Protein AF-A0A2U2XF98-F1 (afdb_monomer_lite)

Secondary structure (DSSP, 8-state):
------SS-TT-BGGGS-TT--EEE-TTGGGSS-TTTEEEEEE-SGGG-EEETTEEEEEEEEEEEETTT-BEEEEEEEEEEEE--SHHHHHHHHHHHHHHH-GGGTTT--TTS-EEEEEE-SSEEEEEEEE--SSTTPPEEEEEEEEE-

pLDDT: mean 86.24, std 11.35, range [33.69, 97.0]

Sequence (149 aa):
MYKEKPFLTPGQKLEDLDAELSYRLDPMSHENGNFKHKKDFLSTDDYFTVQLDIGVIGGIVFFHSDNSNNRITGISGNWTFSTDKDSLSLQVAFDQFTHRLFPILNEKLDSKRSWNLEIDKINYTETFKLIKPEEEYGFWKFYYKAHPK

Organism: NCBI:txid2100725

Structure (mmCIF, N/CA/C/O backbone):
data_AF-A0A2U2XF98-F1
#
_entry.id   AF-A0A2U2XF98-F1
#
loop_
_atom_site.group_PDB
_atom_site.id
_atom_site.type_symbol
_atom_site.label_atom_id
_atom_site.label_alt_id
_atom_site.label_comp_id
_atom_site.label_asym_id
_atom_site.label_entity_id
_atom_site.label_seq_id
_atom_site.pdbx_PDB_ins_code
_atom_site.Cartn_x
_atom_site.Cartn_y
_atom_site.Cartn_z
_atom_site.occupancy
_atom_site.B_iso_or_equiv
_atom_site.auth_seq_id
_atom_site.auth_comp_id
_atom_site.auth_asym_id
_atom_site.auth_atom_id
_atom_site.pdbx_PDB_model_num
ATOM 1 N N . MET A 1 1 ? -16.107 13.893 -7.105 1.00 33.69 1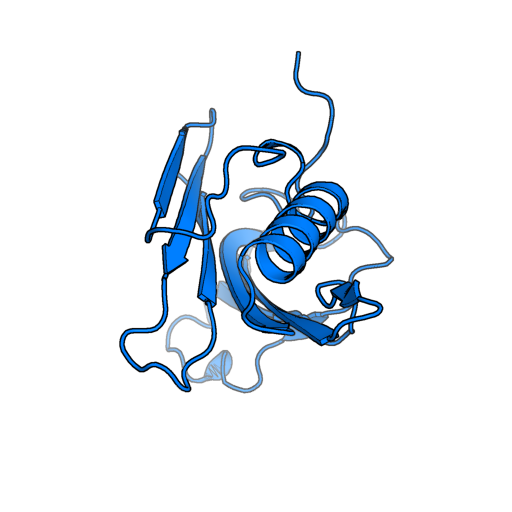 MET A N 1
ATOM 2 C CA . MET A 1 1 ? -16.092 13.160 -5.819 1.00 33.69 1 MET A CA 1
ATOM 3 C C . MET A 1 1 ? -15.466 11.802 -6.068 1.00 33.69 1 MET A C 1
ATOM 5 O O . MET A 1 1 ? -15.965 11.077 -6.917 1.00 33.69 1 MET A O 1
ATOM 9 N N . TYR A 1 2 ? -14.349 11.524 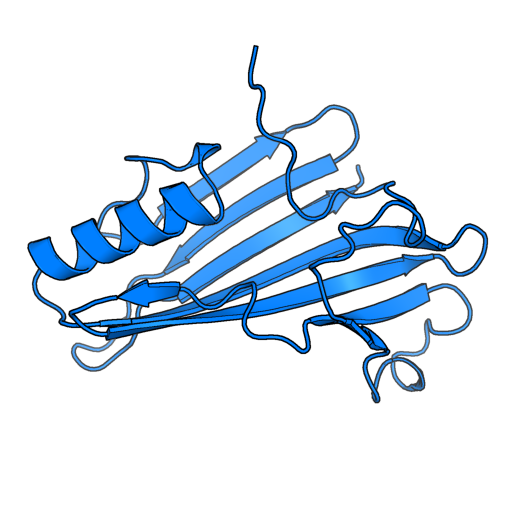-5.401 1.00 37.62 2 TYR A N 1
ATOM 10 C CA . TYR A 1 2 ? -13.612 10.258 -5.466 1.00 37.62 2 TYR A CA 1
ATOM 11 C C . TYR A 1 2 ? -14.498 9.108 -4.948 1.00 37.62 2 TYR A C 1
ATOM 13 O O . TYR A 1 2 ? -15.130 9.267 -3.904 1.00 37.62 2 TYR A O 1
ATOM 21 N N . LYS A 1 3 ? -14.606 8.009 -5.707 1.00 39.19 3 LYS A N 1
ATOM 22 C CA . LYS A 1 3 ? -15.574 6.913 -5.493 1.00 39.19 3 LYS A CA 1
ATOM 23 C C . LYS A 1 3 ? -14.926 5.536 -5.305 1.00 39.19 3 LYS A C 1
ATOM 25 O O . LYS A 1 3 ? -15.602 4.532 -5.477 1.00 39.19 3 LYS A O 1
ATOM 30 N N . GLU A 1 4 ? -13.659 5.472 -4.916 1.00 60.41 4 GLU A N 1
ATOM 31 C CA . GLU A 1 4 ? -13.018 4.186 -4.626 1.00 60.41 4 GLU A CA 1
ATOM 32 C C . GLU A 1 4 ? -12.595 4.126 -3.164 1.00 60.41 4 GLU A C 1
ATOM 34 O O . GLU A 1 4 ? -11.921 5.013 -2.639 1.00 60.41 4 GLU A O 1
ATOM 39 N N . LYS A 1 5 ? -13.107 3.113 -2.468 1.00 65.19 5 LYS A N 1
ATOM 40 C CA . LYS A 1 5 ? -12.909 2.914 -1.036 1.00 65.19 5 LYS A CA 1
ATOM 41 C C . LYS A 1 5 ? -11.530 2.263 -0.844 1.00 65.19 5 LYS A C 1
ATOM 43 O O . LYS A 1 5 ? -11.279 1.250 -1.487 1.00 65.19 5 LYS A O 1
ATOM 48 N N . PRO A 1 6 ? -10.632 2.817 -0.012 1.00 72.19 6 PRO A N 1
ATOM 49 C CA . PRO A 1 6 ? -9.369 2.147 0.300 1.00 72.19 6 PRO A CA 1
ATOM 50 C C . PRO A 1 6 ? -9.639 0.786 0.966 1.00 72.19 6 PRO A C 1
ATOM 52 O O . PRO A 1 6 ? -10.615 0.656 1.708 1.00 72.19 6 PRO A O 1
ATOM 55 N N . PHE A 1 7 ? -8.778 -0.210 0.717 1.00 78.81 7 PHE A N 1
ATOM 56 C CA . PHE A 1 7 ? -8.964 -1.588 1.214 1.00 78.81 7 PHE A CA 1
ATOM 57 C C . PHE A 1 7 ? -9.074 -1.670 2.734 1.00 78.81 7 PHE A C 1
ATOM 59 O O . PHE A 1 7 ? -9.877 -2.425 3.272 1.00 78.81 7 PHE A O 1
ATOM 66 N N . LEU A 1 8 ? -8.268 -0.862 3.422 1.00 88.38 8 LEU A N 1
ATOM 67 C CA . LEU A 1 8 ? -8.275 -0.713 4.867 1.00 88.38 8 LEU A CA 1
ATOM 68 C C . LEU A 1 8 ? -8.345 0.778 5.186 1.00 88.38 8 LEU A C 1
ATOM 70 O O . LEU A 1 8 ? -7.673 1.589 4.549 1.00 88.38 8 LEU A O 1
ATOM 74 N N . THR A 1 9 ? -9.135 1.148 6.192 1.00 90.62 9 THR A N 1
ATOM 75 C CA . THR A 1 9 ? -9.248 2.542 6.646 1.00 90.62 9 THR A CA 1
ATOM 76 C C . THR A 1 9 ? -9.085 2.631 8.162 1.00 90.62 9 THR A C 1
ATOM 78 O O . THR A 1 9 ? -9.740 1.867 8.875 1.00 90.62 9 THR A O 1
ATOM 81 N N . PRO A 1 10 ? -8.298 3.579 8.707 1.00 92.38 10 PRO A N 1
ATOM 82 C CA . PRO A 1 10 ? -8.324 3.852 10.140 1.00 92.38 10 PRO A CA 1
ATOM 83 C C . PRO A 1 10 ? -9.751 4.177 10.614 1.00 92.38 10 PRO A C 1
ATOM 85 O O . PRO A 1 10 ? -10.469 4.963 9.998 1.00 92.38 10 PRO A O 1
ATOM 88 N N . GLY A 1 11 ? -10.180 3.538 11.701 1.00 90.75 11 GLY A N 1
ATOM 89 C CA . GLY A 1 11 ? -11.530 3.611 12.259 1.00 90.75 11 GLY A CA 1
ATOM 90 C C . GLY A 1 11 ? -12.502 2.540 11.748 1.00 90.75 11 GLY A C 1
ATOM 91 O O . GLY A 1 11 ? -13.533 2.328 12.392 1.00 90.75 11 GLY A O 1
ATOM 92 N N . GLN A 1 12 ? -12.191 1.833 10.655 1.00 92.12 12 GLN A N 1
ATOM 93 C CA . GLN A 1 12 ? -12.991 0.700 10.170 1.00 92.12 12 GLN A CA 1
ATOM 94 C C . GLN A 1 12 ? -12.951 -0.445 11.183 1.00 92.12 12 GLN A C 1
ATOM 96 O O . GLN A 1 12 ? -11.896 -0.729 11.754 1.00 92.12 12 GLN A O 1
ATOM 101 N N . LYS A 1 13 ? -14.095 -1.089 11.433 1.00 92.31 13 LYS A N 1
ATOM 102 C CA . LYS A 1 13 ? -14.128 -2.279 12.284 1.00 92.31 13 LYS A CA 1
ATOM 103 C C . LYS A 1 13 ? -13.630 -3.497 11.518 1.00 92.31 13 LYS A C 1
ATOM 105 O O . LYS A 1 13 ? -13.870 -3.607 10.321 1.00 92.31 13 LYS A O 1
ATOM 110 N N . LEU A 1 14 ? -13.018 -4.438 12.232 1.00 90.75 14 LEU A N 1
ATOM 111 C CA . LEU A 1 14 ? -12.555 -5.692 11.633 1.00 90.75 14 LEU A CA 1
ATOM 112 C C . LEU A 1 14 ? -13.695 -6.529 11.025 1.00 90.75 14 LEU A C 1
ATOM 114 O O . LEU A 1 14 ? -13.483 -7.200 10.027 1.00 90.75 14 LEU A O 1
ATOM 118 N N . GLU A 1 15 ? -14.907 -6.456 11.586 1.00 90.19 15 GLU A N 1
ATOM 119 C CA . GLU A 1 15 ? -16.096 -7.151 11.056 1.00 90.19 15 GLU A CA 1
ATOM 120 C C . GLU A 1 15 ? -16.610 -6.576 9.723 1.00 90.19 15 GLU A C 1
ATOM 122 O O . GLU A 1 15 ? -17.335 -7.258 9.007 1.00 90.19 15 GLU A O 1
ATOM 127 N N . ASP A 1 16 ? -16.208 -5.346 9.382 1.00 90.75 16 ASP A N 1
ATOM 128 C CA . ASP A 1 16 ? -16.599 -4.642 8.154 1.00 90.75 16 ASP A CA 1
ATOM 129 C C . ASP A 1 16 ? -15.518 -4.738 7.057 1.00 90.75 16 ASP A C 1
ATOM 131 O O . ASP A 1 16 ? -15.542 -3.964 6.089 1.00 90.75 16 ASP A O 1
ATOM 135 N N . LEU A 1 17 ? -14.496 -5.580 7.250 1.00 87.75 17 LEU A N 1
ATOM 136 C CA . LEU A 1 17 ? -13.447 -5.798 6.254 1.00 87.75 17 LEU A CA 1
ATOM 137 C C . LEU A 1 17 ? -13.975 -6.601 5.070 1.00 87.75 17 LEU A C 1
ATOM 139 O O . LEU A 1 17 ? -14.923 -7.374 5.193 1.00 87.75 17 LEU A O 1
ATOM 143 N N . ASP A 1 18 ? -13.354 -6.379 3.912 1.00 82.94 18 ASP A N 1
ATOM 144 C CA . ASP A 1 18 ? -13.652 -7.159 2.718 1.00 82.94 18 ASP A CA 1
ATOM 145 C C . ASP A 1 18 ? -13.394 -8.646 2.997 1.00 82.94 18 ASP A C 1
ATOM 147 O O . ASP A 1 18 ? -12.347 -9.005 3.538 1.00 82.94 18 ASP A O 1
ATOM 151 N N . ALA A 1 19 ? -14.355 -9.500 2.645 1.00 78.31 19 ALA A N 1
ATOM 152 C CA . ALA A 1 19 ? -14.266 -10.938 2.873 1.00 78.31 19 ALA A CA 1
ATOM 153 C C . ALA A 1 19 ? -13.182 -11.606 2.012 1.00 78.31 19 ALA A C 1
ATOM 155 O O . ALA A 1 19 ? -12.756 -12.714 2.333 1.00 78.31 19 ALA A O 1
ATOM 156 N N . GLU A 1 20 ? -12.737 -10.946 0.937 1.00 82.56 20 GLU A N 1
ATOM 157 C CA . GLU A 1 20 ? -11.624 -11.406 0.105 1.00 82.56 20 GLU A CA 1
ATOM 158 C C . GLU A 1 20 ? -10.253 -11.168 0.753 1.00 82.56 20 GLU A C 1
ATOM 160 O O . GLU A 1 20 ? -9.276 -11.775 0.325 1.00 82.56 20 GLU A O 1
ATOM 165 N N . LEU A 1 21 ? -10.162 -10.305 1.773 1.00 86.00 21 LEU A N 1
ATOM 166 C CA . LEU A 1 21 ? -8.905 -9.980 2.439 1.00 86.00 21 LEU A CA 1
ATOM 167 C C . LEU A 1 21 ? -8.634 -10.966 3.578 1.00 86.00 21 LEU A C 1
ATOM 169 O O . LEU A 1 21 ? -9.266 -10.927 4.635 1.00 86.00 21 LEU A O 1
ATOM 173 N N . SER A 1 22 ? -7.632 -11.820 3.395 1.00 87.62 22 SER A N 1
ATOM 174 C CA . SER A 1 22 ? -7.172 -12.760 4.415 1.00 87.62 22 SER A CA 1
ATOM 175 C C . SER A 1 22 ? -6.052 -12.153 5.247 1.00 87.62 22 SER A C 1
ATOM 177 O O . SER A 1 22 ? -5.049 -11.641 4.741 1.00 87.62 22 SER A O 1
ATOM 179 N N . TYR A 1 23 ? -6.192 -12.256 6.562 1.00 91.50 23 TYR A N 1
ATOM 180 C CA . TYR A 1 23 ? -5.210 -11.763 7.513 1.00 91.50 23 TYR A CA 1
ATOM 181 C C . TYR A 1 23 ? -5.154 -12.658 8.746 1.00 91.50 23 TYR A C 1
ATOM 183 O O . TYR A 1 23 ? -6.100 -13.373 9.080 1.00 91.50 23 TYR A O 1
ATOM 191 N N . ARG A 1 24 ? -4.035 -12.590 9.465 1.00 90.56 24 ARG A N 1
ATOM 192 C CA . ARG A 1 24 ? -3.868 -13.256 10.759 1.00 90.56 24 ARG A CA 1
ATOM 193 C C . ARG A 1 24 ? -3.263 -12.314 11.776 1.00 90.56 24 ARG A C 1
ATOM 195 O O . ARG A 1 24 ? -2.616 -11.332 11.417 1.00 90.56 24 ARG A O 1
ATOM 202 N N . LEU A 1 25 ? -3.454 -12.649 13.046 1.00 89.88 25 LEU A N 1
ATOM 203 C CA . LEU A 1 25 ? -2.727 -12.009 14.132 1.00 89.88 25 LEU A CA 1
ATOM 204 C C . LEU A 1 25 ? -1.222 -12.231 13.928 1.00 89.88 25 LEU A C 1
ATOM 206 O O . LEU A 1 25 ? -0.795 -13.357 13.656 1.00 89.88 25 LEU A O 1
ATOM 210 N N . ASP A 1 26 ? -0.433 -11.170 14.056 1.00 84.69 26 ASP A N 1
ATOM 211 C CA . ASP A 1 26 ? 1.019 -11.271 14.052 1.00 84.69 26 ASP A CA 1
ATOM 212 C C . ASP A 1 26 ? 1.458 -12.138 15.250 1.00 84.69 26 ASP A C 1
ATOM 214 O O . ASP A 1 26 ? 1.119 -11.808 16.393 1.00 84.69 26 ASP A O 1
ATOM 218 N N . PRO A 1 27 ? 2.193 -13.247 15.024 1.00 78.69 27 PRO A N 1
ATOM 219 C CA . PRO A 1 27 ? 2.699 -14.101 16.098 1.00 78.69 27 PRO A CA 1
ATOM 220 C C . PRO A 1 27 ? 3.485 -13.340 17.172 1.00 78.69 27 PRO A C 1
ATOM 222 O O . PRO A 1 27 ? 3.466 -13.735 18.335 1.00 78.69 27 PRO A O 1
ATOM 225 N N . MET A 1 28 ? 4.131 -12.234 16.795 1.00 77.38 28 MET A N 1
ATOM 226 C CA . MET A 1 28 ? 4.934 -11.395 17.684 1.00 77.38 28 MET A CA 1
ATOM 227 C C . MET A 1 28 ? 4.119 -10.301 18.377 1.00 77.38 28 MET A C 1
ATOM 229 O O . MET A 1 28 ? 4.646 -9.578 19.220 1.00 77.38 28 MET A O 1
ATOM 233 N N . SER A 1 29 ? 2.824 -10.173 18.076 1.00 68.75 29 SER A N 1
ATOM 234 C CA . SER A 1 29 ? 1.995 -9.096 18.621 1.00 68.75 29 SER A CA 1
ATOM 235 C C . SER A 1 29 ? 1.946 -9.117 20.157 1.00 68.75 29 SER A C 1
ATOM 237 O O . SER A 1 29 ? 1.937 -8.067 20.801 1.00 68.75 29 SER A O 1
ATOM 239 N N . HIS A 1 30 ? 2.009 -10.306 20.766 1.00 61.25 30 HIS A N 1
ATOM 240 C CA . HIS A 1 30 ? 2.070 -10.472 22.221 1.00 61.25 30 HIS A CA 1
ATOM 241 C C . HIS A 1 30 ? 3.348 -9.904 22.859 1.00 61.25 30 HIS A C 1
ATOM 243 O O . HIS A 1 30 ? 3.314 -9.498 24.021 1.00 61.25 30 HIS A O 1
ATOM 249 N N . GLU A 1 31 ? 4.455 -9.848 22.117 1.00 60.41 31 GLU A N 1
ATOM 250 C CA . GLU A 1 31 ? 5.757 -9.394 22.615 1.00 60.41 31 GLU A CA 1
ATOM 251 C C . GLU A 1 31 ? 5.929 -7.869 22.536 1.00 60.41 31 GLU A C 1
ATOM 253 O O . GLU A 1 31 ? 6.754 -7.299 23.247 1.00 60.41 31 GLU A O 1
ATOM 258 N N . ASN A 1 32 ? 5.084 -7.172 21.767 1.00 57.28 32 ASN A N 1
ATOM 259 C CA . ASN A 1 32 ? 5.174 -5.724 21.535 1.00 57.28 32 ASN A CA 1
ATOM 260 C C . ASN A 1 32 ? 4.752 -4.846 22.738 1.00 57.28 32 ASN A C 1
ATOM 262 O O . ASN A 1 32 ? 4.536 -3.643 22.584 1.00 57.28 32 ASN A O 1
ATOM 266 N N . GLY A 1 33 ? 4.585 -5.418 23.941 1.00 52.97 33 GLY A N 1
ATOM 267 C CA . GLY A 1 33 ? 4.286 -4.717 25.205 1.00 52.97 33 GLY A CA 1
ATOM 268 C C . GLY A 1 33 ? 2.918 -4.017 25.282 1.00 52.97 33 GLY A C 1
ATOM 269 O O . GLY A 1 33 ? 2.448 -3.685 26.368 1.00 52.97 33 GLY A O 1
ATOM 270 N N . ASN A 1 34 ? 2.247 -3.835 24.143 1.00 60.00 34 ASN A N 1
ATOM 271 C CA . ASN A 1 34 ? 1.004 -3.085 23.984 1.00 60.00 34 ASN A CA 1
ATOM 272 C C . ASN A 1 34 ? -0.205 -3.985 23.677 1.00 60.00 34 ASN A C 1
ATOM 274 O O . ASN A 1 34 ? -1.298 -3.477 23.420 1.00 60.00 34 ASN A O 1
ATOM 278 N N . PHE A 1 35 ? -0.036 -5.314 23.756 1.00 58.25 35 PHE A N 1
ATOM 279 C CA . PHE A 1 35 ? -1.080 -6.294 23.431 1.00 58.25 35 PHE A CA 1
ATOM 280 C C . PHE A 1 35 ? -2.336 -6.167 24.302 1.00 58.25 35 PHE A C 1
ATOM 282 O O . PHE A 1 35 ? -3.424 -6.597 23.930 1.00 58.25 35 PHE A O 1
ATOM 289 N N . LYS A 1 36 ? -2.210 -5.536 25.477 1.00 65.31 36 LYS A N 1
ATOM 290 C CA . LYS A 1 36 ? -3.347 -5.186 26.338 1.00 65.31 36 LYS A CA 1
ATOM 291 C C . LYS A 1 36 ? -4.305 -4.201 25.656 1.00 65.31 36 LYS A C 1
ATOM 293 O O . LYS A 1 36 ? -5.509 -4.255 25.899 1.00 65.31 36 LYS A O 1
ATOM 298 N N . HIS A 1 37 ? -3.793 -3.334 24.786 1.00 73.56 37 HIS A N 1
ATOM 299 C CA . HIS A 1 37 ? -4.548 -2.247 24.164 1.00 73.56 37 HIS A CA 1
ATOM 300 C C . HIS A 1 37 ? -4.729 -2.412 22.655 1.00 73.56 37 HIS A C 1
ATOM 302 O O . HIS A 1 37 ? -5.717 -1.905 22.120 1.00 73.56 37 HIS A O 1
ATOM 308 N N . LYS A 1 38 ? -3.810 -3.111 21.980 1.00 83.44 38 LYS A N 1
ATOM 309 C CA . LYS A 1 38 ? -3.808 -3.270 20.526 1.00 83.44 38 LYS A CA 1
ATOM 310 C C . LYS A 1 38 ? -3.484 -4.700 20.101 1.00 83.44 38 LYS A C 1
ATOM 312 O O . LYS A 1 38 ? -2.812 -5.415 20.831 1.00 83.44 38 LYS A O 1
ATOM 317 N N . LYS A 1 39 ? -3.935 -5.079 18.911 1.00 88.25 39 LYS A N 1
ATOM 318 C CA . LYS A 1 39 ? -3.545 -6.303 18.202 1.00 88.25 39 LYS A CA 1
ATOM 319 C C . LYS A 1 39 ? -2.930 -5.920 16.872 1.00 88.25 39 LYS A C 1
ATOM 321 O O . LYS A 1 39 ? -3.466 -5.052 16.185 1.00 88.25 39 LYS A O 1
ATOM 326 N N . ASP A 1 40 ? -1.860 -6.601 16.507 1.00 89.69 40 ASP A N 1
ATOM 327 C CA . ASP A 1 40 ? -1.175 -6.417 15.235 1.00 89.69 40 ASP A CA 1
ATOM 328 C C . ASP A 1 40 ? -1.579 -7.553 14.299 1.00 89.69 40 ASP A C 1
ATOM 330 O O . ASP A 1 40 ? -1.651 -8.714 14.707 1.00 89.69 40 ASP A O 1
ATOM 334 N N . PHE A 1 41 ? -1.861 -7.219 13.049 1.00 91.69 41 PHE A N 1
ATOM 335 C CA . PHE A 1 41 ? -2.279 -8.156 12.021 1.00 91.69 41 PHE A CA 1
ATOM 336 C C . PHE A 1 41 ? -1.400 -8.010 10.790 1.00 91.69 41 PHE A C 1
ATOM 338 O O . PHE A 1 41 ? -0.916 -6.918 10.484 1.00 91.69 41 PHE A O 1
ATOM 345 N N . LEU A 1 42 ? -1.248 -9.114 10.067 1.00 91.94 42 LEU A N 1
ATOM 346 C CA . LEU A 1 42 ? -0.559 -9.177 8.786 1.00 91.94 42 LEU A CA 1
ATOM 347 C C . LEU A 1 42 ? -1.438 -9.881 7.752 1.00 91.94 42 LEU A C 1
ATOM 349 O O . LEU A 1 42 ? -2.124 -10.855 8.079 1.00 91.94 42 LEU A O 1
ATOM 353 N N . SER A 1 43 ? -1.416 -9.388 6.515 1.00 91.56 43 SER A N 1
ATOM 354 C CA . SER A 1 43 ? -2.059 -10.039 5.373 1.00 91.56 43 SER A CA 1
ATOM 355 C C . SER A 1 43 ? -1.424 -11.405 5.114 1.00 91.56 43 SER A C 1
ATOM 357 O O . SER A 1 43 ? -0.202 -11.546 5.193 1.00 91.56 43 SER A O 1
ATOM 359 N N . THR A 1 44 ? -2.237 -12.413 4.811 1.00 86.88 44 THR A N 1
ATOM 360 C CA . THR A 1 44 ? -1.777 -13.804 4.635 1.00 86.88 44 THR A CA 1
ATOM 361 C C . THR A 1 44 ? -1.984 -14.363 3.242 1.00 86.88 44 THR A C 1
ATOM 363 O O . THR A 1 44 ? -1.526 -15.470 2.977 1.00 86.88 44 THR A O 1
ATOM 366 N N . ASP A 1 45 ? -2.699 -13.646 2.388 1.00 76.69 45 ASP A N 1
ATOM 367 C CA . ASP A 1 45 ? -2.952 -14.044 1.013 1.00 76.69 45 ASP A CA 1
ATOM 368 C C . ASP A 1 45 ? -2.208 -13.154 0.014 1.00 76.69 45 ASP A C 1
ATOM 370 O O . ASP A 1 45 ? -1.600 -12.134 0.349 1.00 76.69 45 ASP A O 1
ATOM 374 N N . ASP A 1 46 ? -2.287 -13.565 -1.247 1.00 83.06 46 ASP A N 1
ATOM 375 C CA . ASP A 1 46 ? -1.689 -12.869 -2.379 1.00 83.06 46 ASP A CA 1
ATOM 376 C C . ASP A 1 46 ? -2.563 -11.701 -2.874 1.00 83.06 46 ASP A C 1
ATOM 378 O O . ASP A 1 46 ? -2.354 -11.208 -3.984 1.00 83.06 46 ASP A O 1
ATOM 382 N N . TYR A 1 47 ? -3.541 -11.230 -2.086 1.00 85.81 47 TYR A N 1
ATOM 383 C CA . TYR A 1 47 ? -4.450 -10.149 -2.490 1.00 85.81 47 TYR A CA 1
ATOM 384 C C . TYR A 1 47 ? -3.676 -8.892 -2.919 1.00 85.81 47 TYR A C 1
ATOM 386 O O . TYR A 1 47 ? -3.978 -8.270 -3.944 1.00 85.81 47 TYR A O 1
ATOM 394 N N . PHE A 1 48 ? -2.621 -8.572 -2.162 1.00 89.88 48 PHE A N 1
ATOM 395 C CA . PHE A 1 48 ? -1.723 -7.437 -2.389 1.00 89.88 48 PHE A CA 1
ATOM 396 C C . PHE A 1 48 ? -0.592 -7.715 -3.385 1.00 89.88 48 PHE A C 1
ATOM 398 O O . PHE A 1 48 ? 0.210 -6.814 -3.646 1.00 89.88 48 PHE A O 1
ATOM 405 N N . THR A 1 49 ? -0.528 -8.924 -3.944 1.00 91.62 49 THR A N 1
ATOM 406 C CA . THR A 1 49 ? 0.422 -9.296 -4.990 1.00 91.62 49 THR A CA 1
ATOM 407 C C . THR A 1 49 ? -0.183 -9.011 -6.364 1.00 91.62 49 THR A C 1
ATOM 409 O O . THR A 1 49 ? -1.310 -9.408 -6.672 1.00 91.62 49 THR A O 1
ATOM 412 N N . VAL A 1 50 ? 0.578 -8.332 -7.223 1.00 90.50 50 VAL A N 1
ATOM 413 C CA . VAL A 1 50 ? 0.187 -8.055 -8.613 1.00 90.50 50 VAL A CA 1
ATOM 414 C C . VAL A 1 50 ? 1.086 -8.862 -9.541 1.00 90.50 50 VAL A C 1
ATOM 416 O O . VAL A 1 50 ? 2.297 -8.648 -9.576 1.00 90.50 50 VAL A O 1
ATOM 419 N N . GLN A 1 51 ? 0.488 -9.808 -10.267 1.00 90.44 51 GLN A N 1
ATOM 420 C CA . GLN A 1 51 ? 1.172 -10.578 -11.308 1.00 90.44 51 GLN A CA 1
ATOM 421 C C . GLN A 1 51 ? 1.224 -9.755 -12.595 1.00 90.44 51 GLN A C 1
ATOM 423 O O . GLN A 1 51 ? 0.204 -9.193 -12.994 1.00 90.44 51 GLN A O 1
ATOM 428 N N . LEU A 1 52 ? 2.398 -9.692 -13.221 1.00 85.88 52 LEU A N 1
ATOM 429 C CA . LEU A 1 52 ? 2.647 -8.996 -14.482 1.00 85.88 52 LEU A CA 1
ATOM 430 C C . LEU A 1 52 ? 3.213 -10.000 -15.495 1.00 85.88 52 LEU A C 1
ATOM 432 O O . LEU A 1 52 ? 3.867 -10.969 -15.116 1.00 85.88 52 LEU A O 1
ATOM 436 N N . ASP A 1 53 ? 3.070 -9.727 -16.789 1.00 84.31 53 ASP A N 1
ATOM 437 C CA . ASP A 1 53 ? 3.716 -10.550 -17.829 1.00 84.31 53 ASP A CA 1
ATOM 438 C C . ASP A 1 53 ? 5.256 -10.509 -17.742 1.00 84.31 53 ASP A C 1
ATOM 440 O O . ASP A 1 53 ? 5.947 -11.433 -18.162 1.00 84.31 53 ASP A O 1
ATOM 444 N N . ILE A 1 54 ? 5.786 -9.425 -17.172 1.00 80.75 54 ILE A N 1
ATOM 445 C CA . ILE A 1 54 ? 7.211 -9.062 -17.093 1.00 80.75 54 ILE A CA 1
ATOM 446 C C . ILE A 1 54 ? 7.788 -9.183 -15.673 1.00 80.75 54 ILE A C 1
ATOM 448 O O . ILE A 1 54 ? 8.884 -8.693 -15.395 1.00 80.75 54 ILE A O 1
ATOM 452 N N . GLY A 1 55 ? 7.041 -9.782 -14.740 1.00 87.75 55 GLY A N 1
ATOM 453 C CA . GLY A 1 55 ? 7.485 -9.920 -13.358 1.00 87.75 55 GLY A CA 1
ATOM 454 C C . GLY A 1 55 ? 6.359 -9.990 -12.336 1.00 87.75 55 GLY A C 1
ATOM 455 O O . GLY A 1 55 ? 5.211 -10.290 -12.641 1.00 87.75 55 GLY A O 1
ATOM 456 N N . VAL A 1 56 ? 6.694 -9.697 -11.085 1.00 91.75 56 VAL A N 1
ATOM 457 C CA . VAL A 1 56 ? 5.742 -9.724 -9.973 1.00 91.75 56 VAL A CA 1
ATOM 458 C C . VAL A 1 56 ? 5.984 -8.555 -9.033 1.00 91.75 56 VAL A C 1
ATOM 460 O O . VAL A 1 56 ? 7.122 -8.176 -8.749 1.00 91.75 56 VAL A O 1
ATOM 463 N N . ILE A 1 57 ? 4.899 -7.990 -8.516 1.00 93.94 57 ILE A N 1
ATOM 464 C CA . ILE A 1 57 ? 4.942 -7.006 -7.440 1.00 93.94 57 ILE A CA 1
ATOM 465 C C . ILE A 1 57 ? 4.437 -7.701 -6.188 1.00 93.94 57 ILE A C 1
ATOM 467 O O . ILE A 1 57 ? 3.235 -7.903 -6.026 1.00 93.94 57 ILE A O 1
ATOM 471 N N . GLY A 1 58 ? 5.367 -8.095 -5.322 1.00 94.06 58 GLY A N 1
ATOM 472 C CA . GLY A 1 58 ? 5.049 -8.747 -4.054 1.00 94.06 58 GLY A CA 1
ATOM 473 C C . GLY A 1 58 ? 4.676 -7.709 -3.006 1.00 94.06 58 GLY A C 1
ATOM 474 O O . GLY A 1 58 ? 5.435 -6.758 -2.805 1.00 94.06 58 GLY A O 1
ATOM 475 N N . GLY A 1 59 ? 3.527 -7.892 -2.357 1.00 93.50 59 GLY A N 1
ATOM 476 C CA . GLY A 1 59 ? 2.982 -6.964 -1.372 1.00 93.50 59 GLY A CA 1
ATOM 477 C C . GLY A 1 59 ? 2.687 -7.618 -0.032 1.00 93.50 59 GLY A C 1
ATOM 478 O O . GLY A 1 59 ? 2.214 -8.746 0.021 1.00 93.50 59 GLY A O 1
ATOM 479 N N . ILE A 1 60 ? 2.922 -6.885 1.053 1.00 93.00 60 ILE A N 1
ATOM 480 C CA . ILE A 1 60 ? 2.464 -7.254 2.393 1.00 93.00 60 ILE A CA 1
ATOM 481 C C . ILE A 1 60 ? 1.886 -6.033 3.098 1.00 93.00 60 ILE A C 1
ATOM 483 O O . ILE A 1 60 ? 2.442 -4.932 3.027 1.00 93.00 60 ILE A O 1
ATOM 487 N N . VAL A 1 61 ? 0.767 -6.231 3.789 1.00 93.88 61 VAL A N 1
ATOM 488 C CA . VAL A 1 61 ? 0.095 -5.191 4.564 1.00 93.88 61 VAL A CA 1
ATOM 489 C C . VAL A 1 61 ? 0.012 -5.609 6.023 1.00 93.88 61 VAL A C 1
ATOM 491 O O . VAL A 1 61 ? -0.374 -6.727 6.353 1.00 93.88 61 VAL A O 1
ATOM 494 N N . PHE A 1 62 ? 0.358 -4.672 6.895 1.00 93.19 62 PHE A N 1
ATOM 495 C CA . PHE A 1 62 ? 0.246 -4.772 8.339 1.00 93.19 62 PHE A CA 1
ATOM 496 C C . PHE A 1 62 ? -0.732 -3.720 8.836 1.00 93.19 62 PHE A C 1
ATOM 498 O O . PHE A 1 62 ? -0.709 -2.572 8.384 1.00 93.19 62 PHE A O 1
ATOM 505 N N . PHE A 1 63 ? -1.563 -4.069 9.805 1.00 93.12 63 PHE A N 1
ATOM 506 C CA . PHE A 1 63 ? -2.431 -3.098 10.456 1.00 93.12 63 PHE A CA 1
ATOM 507 C C . PHE A 1 63 ? -2.620 -3.433 11.927 1.00 93.12 63 PHE A C 1
ATOM 509 O O . PHE A 1 63 ? -2.463 -4.573 12.353 1.00 93.12 63 PHE A O 1
ATOM 516 N N . HIS A 1 64 ? -2.975 -2.420 12.705 1.00 91.44 64 HIS A N 1
ATOM 517 C CA . HIS A 1 64 ? -3.202 -2.558 14.138 1.00 91.44 64 HIS A CA 1
ATOM 518 C C . HIS A 1 64 ? -4.668 -2.298 14.440 1.00 91.44 64 HIS A C 1
ATOM 520 O O . HIS A 1 64 ? -5.208 -1.313 13.936 1.00 91.44 64 HIS A O 1
ATOM 526 N N . SER A 1 65 ? -5.304 -3.093 15.297 1.00 91.69 65 SER A N 1
ATOM 527 C CA . SER A 1 65 ? -6.628 -2.772 15.839 1.00 91.69 65 SER A CA 1
ATOM 528 C C . SER A 1 65 ? -6.568 -2.446 17.323 1.00 91.69 65 SER A C 1
ATOM 530 O O . SER A 1 65 ? -5.709 -2.957 18.036 1.00 91.69 65 SER A O 1
ATOM 532 N N . ASP A 1 66 ? -7.495 -1.626 17.811 1.00 89.69 66 ASP A N 1
ATOM 533 C CA . ASP A 1 66 ? -7.745 -1.538 19.249 1.00 89.69 66 ASP A CA 1
ATOM 534 C C . ASP A 1 66 ? -8.464 -2.802 19.758 1.00 89.69 66 ASP A C 1
ATOM 536 O O . ASP A 1 66 ? -9.163 -3.483 19.005 1.00 89.69 66 ASP A O 1
ATOM 540 N N . ASN A 1 67 ? -8.282 -3.131 21.038 1.00 83.62 67 ASN A N 1
ATOM 541 C CA . ASN A 1 67 ? -8.939 -4.285 21.660 1.00 83.62 67 ASN A CA 1
ATOM 542 C C . ASN A 1 67 ? -10.368 -4.016 22.145 1.00 83.62 67 ASN A C 1
ATOM 544 O O . ASN A 1 67 ? -11.100 -4.969 22.400 1.00 83.62 67 ASN A O 1
ATOM 548 N N . SER A 1 68 ? -10.748 -2.753 22.348 1.00 83.81 68 SER A N 1
ATOM 549 C CA . SER A 1 68 ? -12.028 -2.398 22.972 1.00 83.81 68 SER A CA 1
ATOM 550 C C . SER A 1 68 ? -13.195 -2.467 21.991 1.00 83.81 68 SER A C 1
ATOM 552 O O . SER A 1 68 ? -14.288 -2.877 22.365 1.00 83.81 68 SER A O 1
ATOM 554 N N . ASN A 1 69 ? -12.954 -2.089 20.740 1.00 84.94 69 ASN A N 1
ATOM 555 C CA . ASN A 1 69 ? -13.934 -1.957 19.671 1.00 84.94 69 ASN A CA 1
ATOM 556 C C . ASN A 1 69 ? -13.504 -2.655 18.371 1.00 84.94 69 ASN A C 1
ATOM 558 O O . ASN A 1 69 ? -14.261 -2.610 17.401 1.00 84.94 69 ASN A O 1
ATOM 562 N N . ASN A 1 70 ? -12.314 -3.275 18.333 1.00 90.19 70 ASN A N 1
ATOM 563 C CA . ASN A 1 70 ? -11.750 -3.925 17.147 1.00 90.19 70 ASN A CA 1
ATOM 564 C C . ASN A 1 70 ? -11.775 -2.995 15.925 1.00 90.19 70 ASN A C 1
ATOM 566 O O . ASN A 1 70 ? -12.218 -3.390 14.845 1.00 90.19 70 ASN A O 1
ATOM 570 N N . ARG A 1 71 ? -11.343 -1.739 16.091 1.00 92.88 71 ARG A N 1
ATOM 571 C CA . ARG A 1 71 ? -11.192 -0.803 14.970 1.00 92.88 71 ARG A CA 1
ATOM 572 C C . ARG A 1 71 ? -9.738 -0.645 14.589 1.00 92.88 71 ARG A C 1
ATOM 574 O O . ARG A 1 71 ? -8.863 -0.636 15.449 1.00 92.88 71 ARG A O 1
ATOM 581 N N . ILE A 1 72 ? -9.488 -0.486 13.297 1.00 93.38 72 ILE A N 1
ATOM 582 C CA . ILE A 1 72 ? -8.153 -0.225 12.768 1.00 93.38 72 ILE A CA 1
ATOM 583 C C . ILE A 1 72 ? -7.650 1.121 13.298 1.00 93.38 72 ILE A C 1
ATOM 585 O O . ILE A 1 72 ? -8.313 2.144 13.169 1.00 93.38 72 ILE A O 1
ATOM 589 N N . THR A 1 73 ? -6.454 1.131 13.873 1.00 92.12 73 THR A N 1
ATOM 590 C CA . THR A 1 73 ? -5.786 2.319 14.429 1.00 92.12 73 THR A CA 1
ATOM 591 C C . THR A 1 73 ? -4.552 2.729 13.636 1.00 92.12 73 THR A C 1
ATOM 593 O O . THR A 1 73 ? -3.921 3.727 13.960 1.00 92.12 73 THR A O 1
ATOM 596 N N . GLY A 1 74 ? -4.184 1.973 12.607 1.00 92.75 74 GLY A N 1
ATOM 597 C CA . GLY A 1 74 ? -3.057 2.286 11.743 1.00 92.75 74 GLY A CA 1
ATOM 598 C C . GLY A 1 74 ? -2.827 1.169 10.741 1.00 92.75 74 GLY A C 1
ATOM 599 O O . GLY A 1 74 ? -3.102 0.007 11.039 1.00 92.75 74 GLY A O 1
ATOM 600 N N . ILE A 1 75 ? -2.351 1.539 9.559 1.00 95.06 75 ILE A N 1
ATOM 601 C CA . ILE A 1 75 ? -2.065 0.627 8.452 1.00 95.06 75 ILE A CA 1
ATOM 602 C C . ILE A 1 75 ? -0.680 0.961 7.916 1.00 95.06 75 ILE A C 1
ATOM 604 O O . ILE A 1 75 ? -0.299 2.131 7.825 1.00 95.06 75 ILE A O 1
ATOM 608 N N . SER A 1 76 ? 0.061 -0.063 7.524 1.00 94.94 76 SER A N 1
ATOM 609 C CA . SER A 1 76 ? 1.291 0.066 6.763 1.00 94.94 76 SER A CA 1
ATOM 610 C C . SER A 1 76 ? 1.366 -1.021 5.703 1.00 94.94 76 SER A C 1
ATOM 612 O O . SER A 1 76 ? 0.925 -2.141 5.925 1.00 94.94 76 SER A O 1
ATOM 614 N N . GLY A 1 77 ? 1.913 -0.695 4.543 1.00 95.12 77 GLY A N 1
ATOM 615 C CA . GLY A 1 77 ? 2.109 -1.647 3.461 1.00 95.12 77 GLY A CA 1
ATOM 616 C C . GLY A 1 77 ? 3.484 -1.488 2.842 1.00 95.12 77 GLY A C 1
ATOM 617 O O . GLY A 1 77 ? 4.036 -0.382 2.805 1.00 95.12 77 GLY A O 1
ATOM 618 N N . ASN A 1 78 ? 4.035 -2.596 2.365 1.00 95.88 78 ASN A N 1
ATOM 619 C CA . ASN A 1 78 ? 5.272 -2.617 1.610 1.00 95.88 78 ASN A CA 1
ATOM 620 C C . ASN A 1 78 ? 5.106 -3.458 0.349 1.00 95.88 78 ASN A C 1
ATOM 622 O O . ASN A 1 78 ? 4.577 -4.565 0.415 1.00 95.88 78 ASN A O 1
ATOM 626 N N . TRP A 1 79 ? 5.607 -2.937 -0.768 1.00 96.25 79 TRP A N 1
ATOM 627 C CA . TRP A 1 79 ? 5.674 -3.651 -2.032 1.00 96.25 79 TRP A CA 1
ATOM 628 C C . TRP A 1 79 ? 7.077 -3.592 -2.608 1.00 96.25 79 TRP A C 1
ATOM 630 O O . TRP A 1 79 ? 7.743 -2.554 -2.551 1.00 96.25 79 TRP A O 1
ATOM 640 N N . THR A 1 80 ? 7.496 -4.707 -3.195 1.00 95.44 80 THR A N 1
ATOM 641 C CA . THR A 1 80 ? 8.753 -4.840 -3.933 1.00 95.44 80 THR A CA 1
ATOM 642 C C . THR A 1 80 ? 8.445 -5.180 -5.384 1.00 95.44 80 THR A C 1
ATOM 644 O O . THR A 1 80 ? 7.703 -6.122 -5.656 1.00 95.44 80 THR A O 1
ATOM 647 N N . PHE A 1 81 ? 9.011 -4.407 -6.309 1.00 94.00 81 PHE A N 1
ATOM 648 C CA . PHE A 1 81 ? 8.792 -4.565 -7.744 1.00 94.00 81 PHE A CA 1
ATOM 649 C C . PHE A 1 81 ? 9.911 -5.426 -8.325 1.00 94.00 81 PHE A C 1
ATOM 651 O O . PHE A 1 81 ? 11.024 -4.939 -8.538 1.00 94.00 81 PHE A O 1
ATOM 658 N N . SER A 1 82 ? 9.604 -6.694 -8.581 1.00 90.25 82 SER A N 1
ATOM 659 C CA . SER A 1 82 ? 10.492 -7.662 -9.224 1.00 90.25 82 SER A CA 1
ATOM 660 C C . SER A 1 82 ? 10.109 -7.778 -10.699 1.00 90.25 82 SER A C 1
ATOM 662 O O . SER A 1 82 ? 9.441 -8.728 -11.095 1.00 90.25 82 SER A O 1
ATOM 664 N N . THR A 1 83 ? 10.478 -6.771 -11.491 1.00 83.56 83 THR A N 1
ATOM 665 C CA . THR A 1 83 ? 10.128 -6.623 -12.915 1.00 83.56 83 THR A CA 1
ATOM 666 C C . THR A 1 83 ? 11.359 -6.268 -13.746 1.00 83.56 83 THR A C 1
ATOM 668 O O . THR A 1 83 ? 12.368 -5.811 -13.195 1.00 83.56 83 THR A O 1
ATOM 671 N N . ASP A 1 84 ? 11.257 -6.428 -15.066 1.00 78.31 84 ASP A N 1
ATOM 672 C CA . ASP A 1 84 ? 12.241 -5.908 -16.017 1.00 78.31 84 ASP A CA 1
ATOM 673 C C . ASP A 1 84 ? 12.494 -4.406 -15.807 1.00 78.31 84 ASP A C 1
ATOM 675 O O . ASP A 1 84 ? 11.585 -3.621 -15.521 1.00 78.31 84 ASP A O 1
ATOM 679 N N . LYS A 1 85 ? 13.773 -4.018 -15.892 1.00 71.88 85 LYS A N 1
ATOM 680 C CA . LYS A 1 85 ? 14.277 -2.712 -15.429 1.00 71.88 85 LYS A CA 1
ATOM 681 C C . LYS A 1 85 ? 14.238 -1.606 -16.468 1.00 71.88 85 LYS A C 1
ATOM 683 O O . LYS A 1 85 ? 14.589 -0.469 -16.143 1.00 71.88 85 LYS A O 1
ATOM 688 N N . ASP A 1 86 ? 13.876 -1.914 -17.708 1.00 84.44 86 ASP A N 1
ATOM 689 C CA . ASP A 1 86 ? 13.715 -0.860 -18.694 1.00 84.44 86 ASP A CA 1
ATOM 690 C C . ASP A 1 86 ? 12.553 0.064 -18.288 1.00 84.44 86 ASP A C 1
ATOM 692 O O . ASP A 1 86 ? 11.567 -0.344 -17.668 1.00 84.44 86 ASP A O 1
ATOM 696 N N . SER A 1 87 ? 12.701 1.352 -18.599 1.00 79.94 87 SER A N 1
ATOM 697 C CA . SER A 1 87 ? 11.791 2.392 -18.111 1.00 79.94 87 SER A CA 1
ATOM 698 C C . SER A 1 87 ? 10.339 2.192 -18.555 1.00 79.94 87 SER A C 1
ATOM 700 O O . SER A 1 87 ? 9.446 2.710 -17.887 1.00 79.94 87 SER A O 1
ATOM 702 N N . LEU A 1 88 ? 10.103 1.493 -19.675 1.00 85.25 88 LEU A N 1
ATOM 703 C CA . LEU A 1 88 ? 8.762 1.237 -20.196 1.00 85.25 88 LEU A CA 1
ATOM 704 C C . LEU A 1 88 ? 8.093 0.121 -19.393 1.00 85.25 88 LEU A C 1
ATOM 706 O O . LEU A 1 88 ? 7.007 0.334 -18.862 1.00 85.25 88 LEU A O 1
ATOM 710 N N . SER A 1 89 ? 8.770 -1.016 -19.240 1.00 86.88 89 SER A N 1
ATOM 711 C CA . SER A 1 89 ? 8.314 -2.151 -18.430 1.00 86.88 89 SER A CA 1
ATOM 712 C C . SER A 1 89 ? 8.007 -1.739 -16.991 1.00 86.88 89 SER A C 1
ATOM 714 O O . SER A 1 89 ? 6.940 -2.042 -16.457 1.00 86.88 89 SER A O 1
ATOM 716 N N . LEU A 1 90 ? 8.893 -0.953 -16.375 1.00 89.56 90 LEU A N 1
ATOM 717 C CA . LEU A 1 90 ? 8.680 -0.458 -15.019 1.00 89.56 90 LEU A CA 1
ATOM 718 C C . LEU A 1 90 ? 7.501 0.524 -14.917 1.00 89.56 90 LEU A C 1
ATOM 720 O O . LEU A 1 90 ? 6.767 0.490 -13.930 1.00 89.56 90 LEU A O 1
ATOM 724 N N . GLN A 1 91 ? 7.294 1.386 -15.918 1.00 91.31 91 GLN A N 1
ATOM 725 C CA . GLN A 1 91 ? 6.134 2.280 -15.921 1.00 91.31 91 GLN A CA 1
ATOM 726 C C . GLN A 1 91 ? 4.829 1.485 -16.047 1.00 91.31 91 GLN A C 1
ATOM 728 O O . GLN A 1 91 ? 3.901 1.724 -15.282 1.00 91.31 91 GLN A O 1
ATOM 733 N N . VAL A 1 92 ? 4.789 0.477 -16.925 1.00 90.19 92 VAL A N 1
ATOM 734 C CA . VAL A 1 92 ? 3.640 -0.436 -17.043 1.00 90.19 92 VAL A CA 1
ATOM 735 C C . VAL A 1 92 ? 3.365 -1.139 -15.711 1.00 90.19 92 VAL A C 1
ATOM 737 O O . VAL A 1 92 ? 2.212 -1.228 -15.289 1.00 90.19 92 VAL A O 1
ATOM 740 N N . ALA A 1 93 ? 4.410 -1.583 -15.006 1.00 92.19 93 ALA A N 1
ATOM 741 C CA . ALA A 1 93 ? 4.279 -2.175 -13.677 1.00 92.19 93 ALA A CA 1
ATOM 742 C C . ALA A 1 93 ? 3.665 -1.195 -12.657 1.00 92.19 93 ALA A C 1
ATOM 744 O O . ALA A 1 93 ? 2.792 -1.584 -11.880 1.00 92.19 93 ALA A O 1
ATOM 745 N N . PHE A 1 94 ? 4.076 0.078 -12.662 1.00 92.94 94 PHE A N 1
ATOM 746 C CA . PHE A 1 94 ? 3.491 1.117 -11.804 1.00 92.94 94 PHE A CA 1
ATOM 747 C C . PHE A 1 94 ? 2.026 1.397 -12.125 1.00 92.94 94 PHE A C 1
ATOM 749 O O . PHE A 1 94 ? 1.212 1.526 -11.206 1.00 92.94 94 PHE A O 1
ATOM 756 N N . ASP A 1 95 ? 1.678 1.462 -13.404 1.00 91.31 95 ASP A N 1
ATOM 757 C CA . ASP A 1 95 ? 0.315 1.748 -13.837 1.00 91.31 95 ASP A CA 1
ATOM 758 C C . ASP A 1 95 ? -0.617 0.587 -13.458 1.00 91.31 95 ASP A C 1
ATOM 760 O O . ASP A 1 95 ? -1.650 0.810 -12.832 1.00 91.31 95 ASP A O 1
ATOM 764 N N . GLN A 1 96 ? -0.220 -0.668 -13.704 1.00 90.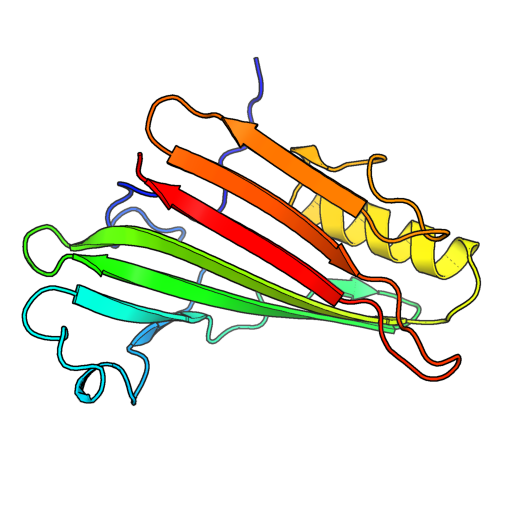81 96 GLN A N 1
ATOM 765 C CA . GLN A 1 96 ? -1.003 -1.840 -13.282 1.00 90.81 96 GLN A CA 1
ATOM 766 C C . GLN A 1 96 ? -1.128 -1.940 -11.754 1.00 90.81 96 GLN A C 1
ATOM 768 O O . GLN A 1 96 ? -2.209 -2.218 -11.229 1.00 90.81 96 GLN A O 1
ATOM 773 N N . PHE A 1 97 ? -0.042 -1.669 -11.026 1.00 92.31 97 PHE A N 1
ATOM 774 C CA . PHE A 1 97 ? -0.037 -1.634 -9.564 1.00 92.31 97 PHE A CA 1
ATOM 775 C C . PHE A 1 97 ? -1.003 -0.597 -9.002 1.00 92.31 97 PHE A C 1
ATOM 777 O O . PHE A 1 97 ? -1.824 -0.912 -8.140 1.00 92.31 97 PHE A O 1
ATOM 784 N N . THR A 1 98 ? -0.907 0.645 -9.476 1.00 92.06 98 THR A N 1
ATOM 785 C CA . THR A 1 98 ? -1.757 1.732 -8.988 1.00 92.06 98 THR A CA 1
ATOM 786 C C . THR A 1 98 ? -3.196 1.535 -9.432 1.00 92.06 98 THR A C 1
ATOM 788 O O . THR A 1 98 ? -4.084 1.687 -8.606 1.00 92.06 98 THR A O 1
ATOM 791 N N . HIS A 1 99 ? -3.453 1.081 -10.656 1.00 89.94 99 HIS A N 1
ATOM 792 C CA . HIS A 1 99 ? -4.806 0.765 -11.106 1.00 89.94 99 HIS A CA 1
ATOM 793 C C . HIS A 1 99 ? -5.484 -0.306 -10.241 1.00 89.94 99 HIS A C 1
ATOM 795 O O . HIS A 1 99 ? -6.669 -0.191 -9.944 1.00 89.94 99 HIS A O 1
ATOM 801 N N . ARG A 1 100 ? -4.741 -1.331 -9.804 1.00 88.06 100 ARG A N 1
ATOM 802 C CA . ARG A 1 100 ? -5.298 -2.391 -8.957 1.00 88.06 100 ARG A CA 1
ATOM 803 C C . ARG A 1 100 ? -5.408 -1.988 -7.491 1.00 88.06 100 ARG A C 1
ATOM 805 O O . ARG A 1 100 ? -6.422 -2.285 -6.872 1.00 88.06 100 ARG A O 1
ATOM 812 N N . LEU A 1 101 ? -4.365 -1.382 -6.919 1.00 89.94 101 LEU A N 1
ATOM 813 C CA . LEU A 1 101 ? -4.252 -1.214 -5.466 1.00 89.94 101 LEU A CA 1
ATOM 814 C C . LEU A 1 101 ? -4.388 0.232 -4.976 1.00 89.94 101 LEU A C 1
ATOM 816 O O . LEU A 1 101 ? -4.854 0.479 -3.867 1.00 89.94 101 LEU A O 1
ATOM 820 N N . PHE A 1 102 ? -3.991 1.212 -5.780 1.00 91.00 102 PHE A N 1
ATOM 821 C CA . PHE A 1 102 ? -4.026 2.616 -5.374 1.00 91.00 102 PHE A CA 1
ATOM 822 C C . PHE A 1 102 ? -4.466 3.519 -6.525 1.00 91.00 102 PHE A C 1
ATOM 824 O O . PHE A 1 102 ? -3.658 4.318 -7.003 1.00 91.00 102 PHE A O 1
ATOM 831 N N . PRO A 1 103 ? -5.731 3.450 -6.975 1.00 89.06 103 PRO A N 1
ATOM 832 C CA . PRO A 1 103 ? -6.148 4.156 -8.190 1.00 89.06 103 PRO A CA 1
ATOM 833 C C . PRO A 1 103 ? -5.992 5.678 -8.093 1.00 89.06 103 PRO A C 1
ATOM 835 O O . PRO A 1 103 ? -5.768 6.366 -9.085 1.00 89.06 103 PRO A O 1
ATOM 838 N N . ILE A 1 104 ? -6.006 6.224 -6.871 1.00 87.44 104 ILE A N 1
ATOM 839 C CA . ILE A 1 104 ? -5.683 7.631 -6.581 1.00 87.44 104 ILE A CA 1
ATOM 840 C C . ILE A 1 104 ? -4.268 8.058 -7.015 1.00 87.44 104 ILE A C 1
ATOM 842 O O . ILE A 1 104 ? -3.975 9.259 -7.094 1.00 87.44 104 ILE A O 1
ATOM 846 N N . LEU A 1 105 ? -3.388 7.088 -7.254 1.00 91.00 105 LEU A N 1
ATOM 847 C CA . LEU A 1 105 ? -2.011 7.255 -7.701 1.00 91.00 105 LEU A CA 1
ATOM 848 C C . LEU A 1 105 ? -1.810 6.954 -9.183 1.00 91.00 105 LEU A C 1
ATOM 850 O O . LEU A 1 105 ? -0.671 7.048 -9.640 1.00 91.00 105 LEU A O 1
ATOM 854 N N . ASN A 1 106 ? -2.872 6.615 -9.918 1.00 87.25 106 ASN A N 1
ATOM 855 C CA . ASN A 1 106 ? -2.771 6.341 -11.344 1.00 87.25 106 ASN A CA 1
ATOM 856 C C . ASN A 1 106 ? -2.057 7.500 -12.061 1.00 87.25 106 ASN A C 1
ATOM 858 O O . ASN A 1 106 ? -2.367 8.667 -11.801 1.00 87.25 106 ASN A O 1
ATOM 862 N N . GLU A 1 107 ? -1.069 7.168 -12.895 1.00 86.31 107 GLU A N 1
ATOM 863 C CA . GLU A 1 107 ? -0.212 8.110 -13.641 1.00 86.31 107 GLU A CA 1
ATOM 864 C C . GLU A 1 107 ? 0.638 9.074 -12.778 1.00 86.31 107 GLU A C 1
ATOM 866 O O . GLU A 1 107 ? 1.256 10.003 -13.300 1.00 86.31 107 GLU A O 1
ATOM 871 N N . LYS A 1 108 ? 0.706 8.890 -11.450 1.00 89.19 108 LYS A N 1
ATOM 872 C CA . LYS A 1 108 ? 1.511 9.756 -10.560 1.00 89.19 108 LYS A CA 1
ATOM 873 C C . LYS A 1 108 ? 2.914 9.233 -10.281 1.00 89.19 108 LYS A C 1
ATOM 875 O O . LYS A 1 108 ? 3.772 10.014 -9.862 1.00 89.19 108 LYS A O 1
ATOM 880 N N . LEU A 1 109 ? 3.132 7.930 -10.441 1.00 90.88 109 LEU A N 1
ATOM 881 C CA . LEU A 1 109 ? 4.432 7.302 -10.215 1.00 90.88 109 LEU A CA 1
ATOM 882 C C . LEU A 1 109 ? 5.319 7.452 -11.457 1.00 90.88 109 LEU A C 1
ATOM 884 O O . LEU A 1 109 ? 4.853 7.292 -12.581 1.00 90.88 109 LEU A O 1
ATOM 888 N N . ASP A 1 110 ? 6.600 7.749 -11.231 1.00 85.38 110 ASP A N 1
ATOM 889 C CA . ASP A 1 110 ? 7.600 8.032 -12.266 1.00 85.38 110 ASP A CA 1
ATOM 890 C C . ASP A 1 110 ? 8.811 7.105 -12.084 1.00 85.38 110 ASP A C 1
ATOM 892 O O . ASP A 1 110 ? 9.462 7.113 -11.035 1.00 85.38 110 ASP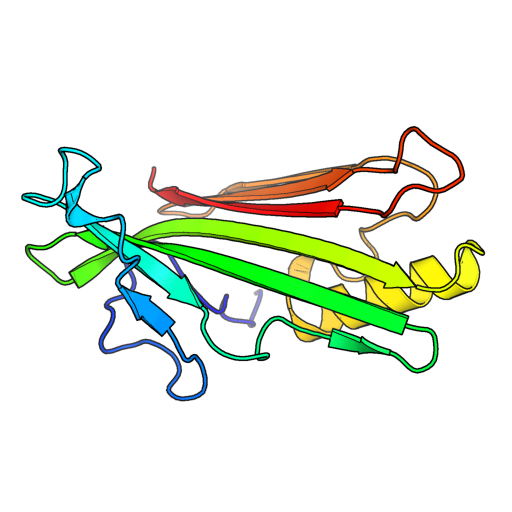 A O 1
ATOM 896 N N . SER A 1 111 ? 9.138 6.329 -13.120 1.00 84.81 111 SER A N 1
ATOM 897 C CA . SER A 1 111 ? 10.255 5.371 -13.147 1.00 84.81 111 SER A CA 1
ATOM 898 C C . SER A 1 111 ? 11.650 6.005 -13.089 1.00 84.81 111 SER A C 1
ATOM 900 O O . SER A 1 111 ? 12.656 5.299 -13.023 1.00 84.81 111 SER A O 1
ATOM 902 N N . LYS A 1 112 ? 11.765 7.337 -13.073 1.00 86.38 112 LYS A N 1
ATOM 903 C CA . LYS A 1 112 ? 13.068 8.023 -13.081 1.00 86.38 112 LYS A CA 1
ATOM 904 C C . LYS A 1 112 ? 13.593 8.371 -11.692 1.00 86.38 112 LYS A C 1
ATOM 906 O O . LYS A 1 112 ? 14.817 8.463 -11.519 1.00 86.38 112 LYS A O 1
ATOM 911 N N . ARG A 1 113 ? 12.714 8.550 -10.699 1.00 88.94 113 ARG A N 1
ATOM 912 C CA . ARG A 1 113 ? 13.065 9.105 -9.379 1.00 88.94 113 ARG A CA 1
ATOM 913 C C . ARG A 1 113 ? 12.229 8.540 -8.235 1.00 88.94 113 ARG A C 1
ATOM 915 O O . ARG A 1 113 ? 11.106 8.096 -8.424 1.00 88.94 113 ARG A O 1
ATOM 922 N N . SER A 1 114 ? 12.770 8.643 -7.023 1.00 92.62 114 SER A N 1
ATOM 923 C CA . SER A 1 114 ? 11.983 8.464 -5.803 1.00 92.62 114 SER A CA 1
ATOM 924 C C . SER A 1 114 ? 10.895 9.533 -5.704 1.00 92.62 114 SER A C 1
ATOM 926 O O . SER A 1 114 ? 11.065 10.664 -6.165 1.00 92.62 114 SER A O 1
ATOM 928 N N . TRP A 1 115 ? 9.788 9.179 -5.067 1.00 93.69 115 TRP A N 1
ATOM 929 C CA . TRP A 1 115 ? 8.594 10.011 -5.000 1.00 93.69 115 TRP A CA 1
ATOM 930 C C . TRP A 1 115 ? 7.888 9.840 -3.655 1.00 93.69 115 TRP A C 1
ATOM 932 O O . TRP A 1 115 ? 7.980 8.786 -3.024 1.00 93.69 115 TRP A O 1
ATOM 942 N N . ASN A 1 116 ? 7.195 10.881 -3.201 1.00 95.06 116 ASN A N 1
ATOM 943 C CA . ASN A 1 116 ? 6.330 10.821 -2.031 1.00 95.06 116 ASN A CA 1
ATOM 944 C C . ASN A 1 116 ? 5.061 11.654 -2.245 1.00 95.06 116 ASN A C 1
ATOM 946 O O . ASN A 1 116 ? 5.065 12.616 -3.013 1.00 95.06 116 ASN A O 1
ATOM 950 N N . LEU A 1 117 ? 3.992 11.268 -1.557 1.00 94.31 117 LEU A N 1
ATOM 951 C CA . LEU A 1 117 ? 2.748 12.021 -1.481 1.00 94.31 117 LEU A CA 1
ATOM 952 C C . LEU A 1 117 ? 2.102 11.799 -0.129 1.00 94.31 117 LEU A C 1
ATOM 954 O O . LEU A 1 117 ? 2.048 10.674 0.366 1.00 94.31 117 LEU A O 1
ATOM 958 N N . GLU A 1 118 ? 1.548 12.872 0.406 1.00 95.19 118 G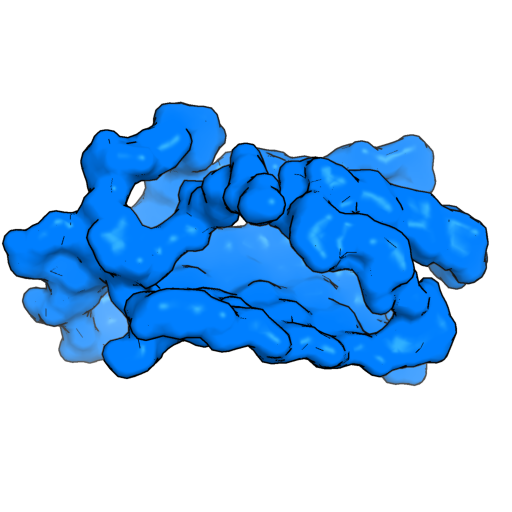LU A N 1
ATOM 959 C CA . GLU A 1 118 ? 0.691 12.837 1.574 1.00 95.19 118 GLU A CA 1
ATOM 960 C C . GLU A 1 118 ? -0.709 13.319 1.193 1.00 95.19 118 GLU A C 1
ATOM 962 O O . GLU A 1 118 ? -0.863 14.273 0.427 1.00 95.19 118 GLU A O 1
ATOM 967 N N . ILE A 1 119 ? -1.732 12.623 1.681 1.00 92.12 119 ILE A N 1
ATOM 968 C CA . ILE A 1 119 ? -3.133 12.972 1.464 1.00 92.12 119 ILE A CA 1
ATOM 969 C C . ILE A 1 119 ? -3.819 13.059 2.818 1.00 92.12 119 ILE A C 1
ATOM 971 O O . ILE A 1 119 ? -4.042 12.050 3.491 1.00 92.12 119 ILE A O 1
ATOM 975 N N . ASP A 1 120 ? -4.221 14.272 3.177 1.00 92.75 120 ASP A N 1
ATOM 976 C CA . ASP A 1 120 ? -5.052 14.513 4.343 1.00 92.75 120 ASP A CA 1
ATOM 977 C C . ASP A 1 120 ? -6.502 14.102 4.089 1.00 92.75 120 ASP A C 1
ATOM 979 O O . ASP A 1 120 ? -7.169 14.579 3.166 1.00 92.75 120 ASP A O 1
ATOM 983 N N . LYS A 1 121 ? -7.020 13.240 4.961 1.00 88.50 121 LYS A N 1
ATOM 984 C CA . LYS A 1 121 ? -8.446 12.930 5.069 1.00 88.50 121 LYS A CA 1
ATOM 985 C C . LYS A 1 121 ? -8.993 13.557 6.349 1.00 88.50 121 LYS A C 1
ATOM 987 O O . LYS A 1 121 ? -8.259 14.127 7.156 1.00 88.50 121 LYS A O 1
ATOM 992 N N . ILE A 1 122 ? -10.306 13.461 6.543 1.00 88.69 122 ILE A N 1
ATOM 993 C CA . ILE A 1 122 ? -10.973 14.050 7.714 1.00 88.69 122 ILE A CA 1
ATOM 994 C C . ILE A 1 122 ? -10.410 13.455 9.017 1.00 88.69 122 ILE A C 1
ATOM 996 O O . ILE A 1 122 ? -10.091 14.205 9.930 1.00 88.69 122 ILE A O 1
ATOM 1000 N N . ASN A 1 123 ? -10.225 12.131 9.077 1.00 88.88 123 ASN A N 1
ATOM 1001 C CA . ASN A 1 123 ? -9.904 11.415 10.325 1.00 88.88 123 ASN A CA 1
ATOM 1002 C C . ASN A 1 123 ? -8.518 10.750 10.342 1.00 88.88 123 ASN A C 1
ATOM 1004 O O . ASN A 1 123 ? -8.140 10.135 11.336 1.00 88.88 123 ASN A O 1
ATOM 1008 N N . TYR A 1 124 ? -7.787 10.801 9.234 1.00 92.06 124 TYR A N 1
ATOM 1009 C CA . TYR A 1 124 ? -6.493 10.143 9.086 1.00 92.06 124 TYR A CA 1
ATOM 1010 C C . TYR A 1 124 ? -5.698 10.792 7.957 1.00 92.06 124 TYR A C 1
ATOM 1012 O O . TYR A 1 124 ? -6.248 11.564 7.167 1.00 92.06 124 TYR A O 1
ATOM 1020 N N . THR A 1 125 ? -4.422 10.454 7.874 1.00 93.75 125 THR A N 1
ATOM 1021 C CA . THR A 1 125 ? -3.524 10.913 6.818 1.00 93.75 125 THR A CA 1
ATOM 1022 C C . THR A 1 125 ? -2.869 9.704 6.161 1.00 93.75 125 THR A C 1
ATOM 1024 O O . THR A 1 125 ? -2.429 8.771 6.840 1.00 93.75 125 THR A O 1
ATOM 1027 N N . GLU A 1 126 ? -2.857 9.697 4.829 1.00 94.44 126 GLU A N 1
ATOM 1028 C CA . GLU A 1 126 ? -2.214 8.666 4.014 1.00 94.44 126 GLU A CA 1
ATOM 1029 C C . GLU A 1 126 ? -0.878 9.175 3.492 1.00 94.44 126 GLU A C 1
ATOM 1031 O O . GLU A 1 126 ? -0.816 10.248 2.900 1.00 94.44 126 GLU A O 1
ATOM 1036 N N . THR A 1 127 ? 0.173 8.381 3.650 1.00 95.50 127 THR A N 1
ATOM 1037 C CA . THR A 1 127 ? 1.503 8.664 3.120 1.00 95.50 127 THR A CA 1
ATOM 1038 C C . THR A 1 127 ? 1.907 7.550 2.167 1.00 95.50 127 THR A C 1
ATOM 1040 O O . THR A 1 127 ? 1.892 6.369 2.518 1.00 95.50 127 THR A O 1
ATOM 1043 N N . PHE A 1 128 ? 2.326 7.938 0.972 1.00 95.88 128 PHE A N 1
ATOM 1044 C CA . PHE A 1 128 ? 2.825 7.058 -0.072 1.00 95.88 128 PHE A CA 1
ATOM 1045 C C . PHE A 1 128 ? 4.274 7.421 -0.371 1.00 95.88 128 PHE A C 1
ATOM 1047 O O . PHE A 1 128 ? 4.619 8.601 -0.453 1.00 95.88 128 PHE A O 1
ATOM 1054 N N . LYS A 1 129 ? 5.136 6.421 -0.540 1.00 96.81 129 LYS A N 1
ATOM 1055 C CA . LYS A 1 129 ? 6.549 6.639 -0.849 1.00 96.81 129 LYS A CA 1
ATOM 1056 C C . LYS A 1 129 ? 7.061 5.572 -1.801 1.00 96.81 129 LYS A C 1
ATOM 1058 O O . LYS A 1 129 ? 7.099 4.399 -1.448 1.00 96.81 129 LYS A O 1
ATOM 1063 N N . LEU A 1 130 ? 7.521 5.998 -2.968 1.00 96.06 130 LEU A N 1
ATOM 1064 C CA . LEU A 1 130 ? 8.240 5.173 -3.928 1.00 96.06 130 LEU A CA 1
ATOM 1065 C C . LEU A 1 130 ? 9.741 5.446 -3.783 1.00 96.06 130 LEU A C 1
ATOM 1067 O O . LEU A 1 130 ? 10.177 6.599 -3.805 1.00 96.06 130 LEU A O 1
ATOM 1071 N N . ILE A 1 131 ? 10.533 4.392 -3.625 1.00 94.94 131 ILE A N 1
ATOM 1072 C CA . ILE A 1 131 ? 11.984 4.460 -3.474 1.00 94.94 131 ILE A CA 1
ATOM 1073 C C . ILE A 1 131 ? 12.629 3.775 -4.672 1.00 94.94 131 ILE A C 1
ATOM 1075 O O . ILE A 1 131 ? 12.439 2.576 -4.889 1.00 94.94 131 ILE A O 1
ATOM 1079 N N . LYS A 1 132 ? 13.407 4.559 -5.420 1.00 92.31 132 LYS A N 1
ATOM 1080 C CA . LYS A 1 132 ? 14.301 4.062 -6.461 1.00 92.31 132 LYS A CA 1
ATOM 1081 C C . LYS A 1 132 ? 15.449 3.269 -5.823 1.00 92.31 132 LYS A C 1
ATOM 1083 O O . LYS A 1 132 ? 15.986 3.740 -4.818 1.00 92.31 132 LYS A O 1
ATOM 1088 N N . PRO A 1 133 ? 15.849 2.113 -6.378 1.00 91.06 133 PRO A N 1
ATOM 1089 C CA . PRO A 1 133 ? 17.023 1.402 -5.892 1.00 91.06 133 PRO A CA 1
ATOM 1090 C C . PRO A 1 133 ? 18.290 2.248 -6.069 1.00 91.06 133 PRO A C 1
ATOM 1092 O O . PRO A 1 133 ? 18.466 2.913 -7.090 1.00 91.06 133 PRO A O 1
ATOM 1095 N N . GLU A 1 134 ? 19.166 2.221 -5.065 1.00 86.62 134 GLU A N 1
ATOM 1096 C CA . GLU A 1 134 ? 20.475 2.890 -5.116 1.00 86.62 134 GLU A CA 1
ATOM 1097 C C . GLU A 1 134 ? 21.454 2.134 -6.022 1.00 86.62 134 GLU A C 1
ATOM 1099 O O . GLU A 1 134 ? 22.263 2.740 -6.720 1.00 86.62 134 GLU A O 1
ATOM 1104 N N . GLU A 1 135 ? 21.337 0.808 -6.043 1.00 84.50 135 GLU A N 1
ATOM 1105 C CA . GLU A 1 135 ? 22.159 -0.079 -6.854 1.00 84.50 135 GLU A CA 1
ATOM 1106 C C . GLU A 1 135 ? 21.474 -0.414 -8.180 1.00 84.50 135 GLU A C 1
ATOM 1108 O O . GLU A 1 135 ? 20.262 -0.637 -8.234 1.00 84.50 135 GLU A O 1
ATOM 1113 N N . GLU A 1 136 ? 22.269 -0.563 -9.240 1.00 74.12 136 GLU A N 1
ATOM 1114 C CA . GLU A 1 136 ? 21.808 -1.008 -10.563 1.00 74.12 136 GLU A CA 1
ATOM 1115 C C . GLU A 1 136 ? 21.044 -2.343 -10.487 1.00 74.12 136 GLU A C 1
ATOM 1117 O O . GLU A 1 136 ? 20.067 -2.563 -11.210 1.00 74.12 136 GLU A O 1
ATOM 1122 N N . TYR A 1 137 ? 21.417 -3.212 -9.538 1.00 73.19 137 TYR A N 1
ATOM 1123 C CA . TYR A 1 137 ? 20.781 -4.510 -9.318 1.00 73.19 137 TYR A CA 1
ATOM 1124 C C . TYR A 1 137 ? 19.608 -4.504 -8.322 1.00 73.19 137 TYR A C 1
ATOM 1126 O O . TYR A 1 137 ? 18.900 -5.505 -8.241 1.00 73.19 137 TYR A O 1
ATOM 1134 N N . GLY A 1 138 ? 19.309 -3.380 -7.666 1.00 83.69 138 GLY A N 1
ATOM 1135 C CA . GLY A 1 138 ? 18.250 -3.295 -6.658 1.00 83.69 138 GLY A CA 1
ATOM 1136 C C . GLY A 1 138 ? 16.819 -3.313 -7.212 1.00 83.69 138 GLY A C 1
ATOM 1137 O O . GLY A 1 138 ? 16.581 -3.162 -8.413 1.00 83.69 138 GLY A O 1
ATOM 1138 N N . PHE A 1 139 ? 15.857 -3.467 -6.299 1.00 90.50 139 PHE A N 1
ATOM 1139 C CA . PHE A 1 139 ? 14.419 -3.430 -6.581 1.00 90.50 139 PHE A CA 1
ATOM 1140 C C . PHE A 1 139 ? 13.804 -2.097 -6.163 1.00 90.50 139 PHE A C 1
ATOM 1142 O O . PHE A 1 139 ? 14.176 -1.523 -5.133 1.00 90.50 139 PHE A O 1
ATOM 1149 N N . TRP A 1 140 ? 12.809 -1.637 -6.920 1.00 93.94 140 TRP A N 1
ATOM 1150 C CA . TRP A 1 140 ? 11.965 -0.530 -6.481 1.00 93.94 140 TRP A CA 1
ATOM 1151 C C . TRP A 1 140 ? 11.103 -0.965 -5.305 1.00 93.94 140 TRP A C 1
ATOM 1153 O O . TRP A 1 140 ? 10.603 -2.093 -5.265 1.00 93.94 140 TRP A O 1
ATOM 1163 N N . LYS A 1 141 ? 10.929 -0.056 -4.347 1.00 95.25 141 LYS A N 1
ATOM 1164 C CA . LYS A 1 141 ? 10.116 -0.299 -3.155 1.00 95.25 141 LYS A CA 1
ATOM 1165 C C . LYS A 1 141 ? 9.036 0.753 -3.035 1.00 95.25 141 LYS A C 1
ATOM 1167 O O . LYS A 1 141 ? 9.327 1.945 -3.116 1.00 95.25 141 LYS A O 1
ATOM 1172 N N . PHE A 1 142 ? 7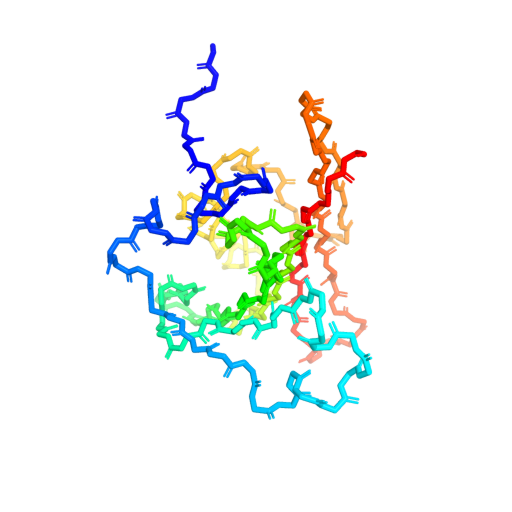.812 0.321 -2.778 1.00 96.69 142 PHE A N 1
ATOM 1173 C CA . PHE A 1 142 ? 6.709 1.213 -2.458 1.00 96.69 142 PHE A CA 1
ATOM 1174 C C . PHE A 1 142 ? 6.270 0.996 -1.015 1.00 96.69 142 PHE A C 1
ATOM 1176 O O . PHE A 1 142 ? 6.139 -0.133 -0.548 1.00 96.69 142 PHE A O 1
ATOM 1183 N N . TYR A 1 143 ? 6.066 2.094 -0.302 1.00 97.00 143 TYR A N 1
ATOM 1184 C CA . TYR A 1 143 ? 5.616 2.113 1.077 1.00 97.00 143 TYR A CA 1
ATOM 1185 C C . TYR A 1 143 ? 4.314 2.892 1.162 1.00 97.00 143 TYR A C 1
ATOM 1187 O O . TYR A 1 143 ? 4.202 3.995 0.624 1.00 97.00 143 TYR A O 1
ATOM 1195 N N . TYR A 1 144 ? 3.372 2.334 1.905 1.00 96.12 144 TYR A N 1
ATOM 1196 C CA . TYR A 1 144 ? 2.119 2.974 2.267 1.00 96.12 144 TYR A CA 1
ATOM 1197 C C . TYR A 1 144 ? 2.012 3.047 3.782 1.00 96.12 144 TYR A C 1
ATOM 1199 O O . TYR A 1 144 ? 2.396 2.106 4.480 1.00 96.12 144 TYR A O 1
ATOM 1207 N N . LYS A 1 145 ? 1.472 4.148 4.296 1.00 95.94 145 LYS A N 1
ATOM 1208 C CA . LYS A 1 145 ? 1.024 4.262 5.680 1.00 95.94 145 LYS A CA 1
ATOM 1209 C C . LYS A 1 145 ? -0.282 5.034 5.730 1.00 95.94 145 LYS A C 1
ATOM 1211 O O . LYS A 1 145 ? -0.412 6.045 5.053 1.00 95.94 145 LYS A O 1
ATOM 1216 N N . ALA A 1 146 ? -1.196 4.613 6.592 1.00 94.56 146 ALA A N 1
ATOM 1217 C CA . ALA A 1 146 ? -2.340 5.420 6.989 1.00 94.56 146 ALA A CA 1
ATOM 1218 C C . ALA A 1 146 ? -2.401 5.474 8.510 1.00 94.56 146 ALA A C 1
ATOM 1220 O O . ALA A 1 146 ? -2.438 4.435 9.174 1.00 94.56 146 ALA A O 1
ATOM 1221 N N . HIS A 1 147 ? -2.389 6.685 9.059 1.00 89.81 147 HIS A N 1
ATOM 1222 C CA . HIS A 1 147 ? -2.392 6.907 10.498 1.00 89.81 147 HIS A CA 1
ATOM 1223 C C . HIS A 1 147 ? -3.525 7.859 10.892 1.00 89.81 147 HIS A C 1
ATOM 1225 O O . HIS A 1 147 ? -3.773 8.832 10.177 1.00 89.81 147 HIS A O 1
ATOM 1231 N N . PRO A 1 148 ? -4.248 7.571 11.986 1.00 88.50 148 PRO A N 1
ATOM 1232 C CA . PRO A 1 148 ? -5.287 8.451 12.496 1.00 88.50 148 PRO A CA 1
ATOM 1233 C C . PRO A 1 148 ? -4.688 9.783 12.956 1.00 88.50 148 PRO A C 1
ATOM 1235 O O . PRO A 1 148 ? -3.511 9.846 13.322 1.00 88.50 148 PRO A O 1
ATOM 1238 N N . LYS A 1 149 ? -5.521 10.821 12.916 1.00 84.75 149 LYS A N 1
ATOM 1239 C CA . LYS A 1 149 ? -5.208 12.147 13.460 1.00 84.75 149 LYS A CA 1
ATOM 1240 C C . LYS A 1 149 ? -5.348 12.186 14.978 1.00 84.75 149 LYS A C 1
ATOM 1242 O O . LYS A 1 149 ? -6.180 11.416 15.511 1.00 84.75 149 LYS A O 1
#

Radius of gyration: 16.16 Å; chains: 1; bounding box: 39×29×46 Å

Foldseek 3Di:
DDDDDAQAAFFDAPVPHDPPWAKDFDPCQVVPVCVVFKTKMKTDDCLLKDDDPFFIKGKMKMFMATPPRRGTAKIKMKIWTGGDLPQVGVLVVVQSNCVRRNVVCHPVDGSPAKDKDWDDDPFKIKIKIWHDDPDPPGIIMIMIMIHTD